Protein AF-F3GCI6-F1 (afdb_monomer_lite)

Seque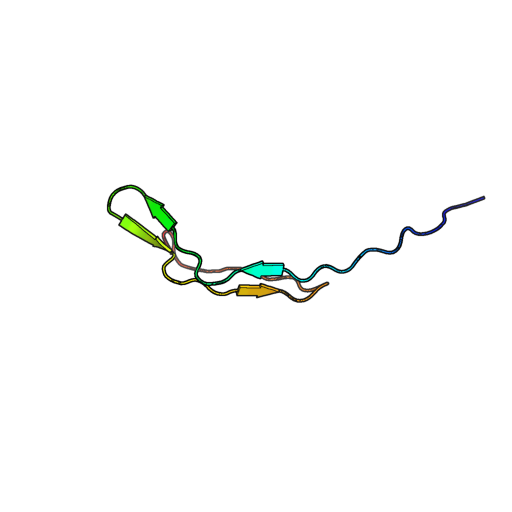nce (49 aa):
MGEASTPVRAGRIQIQGVGKRFGSQQVLKDIDLSIEPGKVTVILGPSGS

Radius of gyration: 17.38 Å; chains: 1; bounding box: 42×27×42 Å

Structure (mmCIF, N/CA/C/O backbone):
data_AF-F3GCI6-F1
#
_entry.id   AF-F3GCI6-F1
#
loop_
_atom_site.group_PDB
_atom_site.id
_atom_site.type_symbol
_atom_site.label_atom_id
_atom_site.label_alt_id
_atom_site.label_comp_id
_atom_site.label_asym_id
_atom_site.label_entity_id
_atom_site.label_seq_id
_atom_site.pdbx_PDB_ins_code
_atom_site.Cartn_x
_atom_site.Cartn_y
_atom_site.Cartn_z
_atom_site.occupancy
_atom_site.B_iso_or_equiv
_atom_site.auth_seq_id
_atom_site.auth_comp_id
_atom_site.auth_asym_id
_atom_site.auth_atom_id
_atom_site.pdbx_PDB_model_num
ATOM 1 N N . MET A 1 1 ? 29.454 -18.494 -27.414 1.00 50.25 1 MET A N 1
ATOM 2 C CA . MET A 1 1 ? 29.823 -17.308 -26.612 1.00 50.25 1 MET A CA 1
ATOM 3 C C . MET A 1 1 ? 28.957 -16.165 -27.120 1.00 50.25 1 MET A C 1
ATOM 5 O O . MET A 1 1 ? 29.102 -15.840 -28.282 1.00 50.25 1 MET A O 1
ATOM 9 N N . GLY A 1 2 ? 27.969 -15.613 -26.427 1.00 60.09 2 GLY A N 1
ATOM 10 C CA . GLY A 1 2 ? 27.437 -15.804 -25.082 1.00 60.09 2 GLY A CA 1
ATOM 11 C C . GLY A 1 2 ? 26.116 -15.016 -24.979 1.00 60.09 2 GLY A C 1
ATOM 12 O O . GLY A 1 2 ? 25.936 -14.043 -25.701 1.00 60.09 2 GLY A O 1
ATOM 13 N N . GLU A 1 3 ? 25.229 -15.517 -24.118 1.00 57.59 3 GLU A N 1
ATOM 14 C CA . GLU A 1 3 ? 23.979 -14.945 -23.586 1.00 57.59 3 GLU A CA 1
ATOM 15 C C . GLU A 1 3 ? 22.870 -14.504 -24.559 1.00 57.59 3 GLU A C 1
ATOM 17 O O . GLU A 1 3 ? 22.805 -13.376 -25.038 1.00 57.59 3 GLU A O 1
ATOM 22 N N . ALA A 1 4 ? 21.887 -15.395 -24.733 1.00 62.47 4 ALA A N 1
ATOM 23 C CA . ALA A 1 4 ? 20.526 -14.993 -25.062 1.00 62.47 4 ALA A CA 1
ATOM 24 C C . ALA A 1 4 ? 19.962 -14.195 -23.874 1.00 62.47 4 ALA A C 1
ATOM 26 O O . ALA A 1 4 ? 19.734 -14.753 -22.798 1.00 62.47 4 ALA A O 1
ATOM 27 N N . SER A 1 5 ? 19.751 -12.892 -24.056 1.00 65.38 5 SER A N 1
ATOM 28 C CA . SER A 1 5 ? 19.065 -12.062 -23.073 1.00 65.38 5 SER A CA 1
ATOM 29 C C . SER A 1 5 ? 17.639 -12.587 -22.908 1.00 65.38 5 SER A C 1
ATOM 31 O O . SER A 1 5 ? 16.818 -12.553 -23.824 1.00 65.38 5 SER A O 1
ATOM 33 N N . THR A 1 6 ? 17.340 -13.144 -21.735 1.00 69.38 6 THR A N 1
ATOM 34 C CA . THR A 1 6 ? 15.968 -13.538 -21.410 1.00 69.38 6 THR A CA 1
ATOM 35 C C . THR A 1 6 ? 15.111 -12.273 -21.472 1.00 69.38 6 THR A C 1
ATOM 37 O O . THR A 1 6 ? 15.443 -11.305 -20.783 1.00 69.38 6 THR A O 1
ATOM 40 N N . PRO A 1 7 ? 14.045 -12.222 -22.292 1.00 67.00 7 PRO A N 1
ATOM 41 C CA . PRO A 1 7 ? 13.215 -11.033 -22.375 1.00 67.00 7 PRO A CA 1
ATOM 42 C C . PRO A 1 7 ? 12.631 -10.761 -20.991 1.00 67.00 7 PRO A C 1
ATOM 44 O O . PRO A 1 7 ? 11.896 -11.586 -20.441 1.00 67.00 7 PRO A O 1
ATOM 47 N N . VAL A 1 8 ? 12.982 -9.610 -20.417 1.00 71.75 8 VAL A N 1
ATOM 48 C CA . VAL A 1 8 ? 12.396 -9.141 -19.164 1.00 71.75 8 VAL A CA 1
ATOM 49 C C . VAL A 1 8 ? 10.911 -8.938 -19.432 1.00 71.75 8 VAL A C 1
ATOM 51 O O . VAL A 1 8 ? 10.510 -8.019 -20.145 1.00 71.75 8 VAL A O 1
ATOM 54 N N . ARG A 1 9 ? 10.080 -9.843 -18.912 1.00 77.06 9 ARG A N 1
ATOM 55 C CA . ARG A 1 9 ? 8.629 -9.735 -19.045 1.00 77.06 9 ARG A CA 1
ATOM 56 C C . ARG A 1 9 ? 8.162 -8.589 -18.163 1.00 77.06 9 ARG A C 1
ATOM 58 O O . ARG A 1 9 ? 8.138 -8.698 -16.941 1.00 77.06 9 ARG A O 1
ATOM 65 N N . ALA A 1 10 ? 7.819 -7.483 -18.805 1.00 79.44 10 ALA A N 1
ATOM 66 C CA . ALA A 1 10 ? 7.270 -6.319 -18.143 1.00 79.44 10 ALA A CA 1
ATOM 67 C C . ALA A 1 10 ? 5.864 -6.672 -17.614 1.00 79.44 10 ALA A C 1
ATOM 69 O O . ALA A 1 10 ? 4.963 -6.983 -18.392 1.00 79.44 10 ALA A O 1
ATOM 70 N N . GLY A 1 11 ? 5.695 -6.695 -16.290 1.00 89.69 11 GLY A N 1
ATOM 71 C CA . GLY A 1 11 ? 4.435 -7.034 -15.625 1.00 89.69 11 GLY A CA 1
ATOM 72 C C . GLY A 1 11 ? 3.719 -5.793 -15.104 1.00 89.69 11 GLY A C 1
ATOM 73 O O . GLY A 1 11 ? 4.347 -4.926 -14.498 1.00 89.69 11 GLY A O 1
ATOM 74 N N . ARG A 1 12 ? 2.407 -5.703 -15.340 1.00 93.06 12 ARG A N 1
ATOM 75 C CA . ARG A 1 12 ? 1.538 -4.705 -14.703 1.00 93.06 12 ARG A CA 1
ATOM 76 C C . ARG A 1 12 ? 1.083 -5.241 -13.346 1.00 93.06 12 ARG A C 1
ATOM 78 O O . ARG A 1 12 ? 0.685 -6.400 -13.255 1.00 93.06 12 ARG A O 1
ATOM 85 N N . ILE A 1 13 ? 1.094 -4.395 -12.319 1.00 94.25 13 ILE A N 1
ATOM 86 C CA . ILE A 1 13 ? 0.563 -4.723 -10.989 1.00 94.25 13 ILE A CA 1
ATOM 87 C C . ILE A 1 13 ? -0.783 -4.016 -10.831 1.00 94.25 13 ILE A C 1
ATOM 89 O O . ILE A 1 13 ? -0.864 -2.806 -11.033 1.00 94.25 13 ILE A O 1
ATOM 93 N N . GLN A 1 14 ? -1.831 -4.759 -10.474 1.00 96.25 14 GLN A N 1
ATOM 94 C CA . GLN A 1 14 ? -3.148 -4.208 -10.152 1.00 96.25 14 GLN A CA 1
ATOM 95 C C . GLN A 1 14 ? -3.689 -4.832 -8.871 1.00 96.25 14 GLN A C 1
ATOM 97 O O . GLN A 1 14 ? -3.662 -6.051 -8.709 1.00 96.25 14 GLN A O 1
ATOM 102 N N . ILE A 1 15 ? -4.209 -3.982 -7.991 1.00 95.12 15 ILE A N 1
ATOM 103 C CA . ILE A 1 15 ? -5.020 -4.364 -6.839 1.00 95.12 15 ILE A CA 1
ATOM 104 C C . ILE A 1 15 ? -6.298 -3.528 -6.841 1.00 95.12 15 ILE A C 1
ATOM 106 O O . ILE A 1 15 ? -6.266 -2.357 -7.226 1.00 95.12 15 ILE A O 1
ATOM 110 N N . GLN A 1 16 ? -7.411 -4.149 -6.456 1.00 97.19 16 GLN A N 1
ATOM 111 C CA . GLN A 1 16 ? -8.732 -3.525 -6.448 1.00 97.19 16 GLN A CA 1
ATOM 112 C C . GLN A 1 16 ? -9.487 -3.897 -5.173 1.00 97.19 16 GLN A C 1
ATOM 114 O O . GLN A 1 16 ? -9.455 -5.061 -4.763 1.00 97.19 16 GLN A O 1
ATOM 119 N N 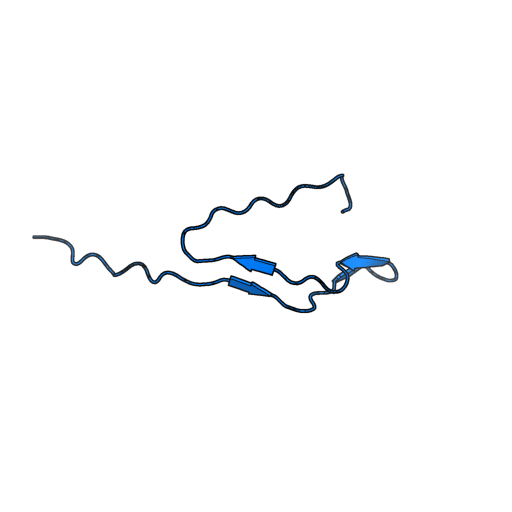. GLY A 1 17 ? -10.152 -2.924 -4.553 1.00 95.75 17 GLY A N 1
ATOM 120 C CA . GLY A 1 17 ? -10.989 -3.116 -3.371 1.00 95.75 17 GLY A CA 1
ATOM 121 C C . GLY A 1 17 ? -10.246 -3.709 -2.172 1.00 95.75 17 GLY A C 1
ATOM 122 O O . GLY A 1 17 ? -10.840 -4.433 -1.372 1.00 95.75 17 GLY A O 1
ATOM 123 N N . V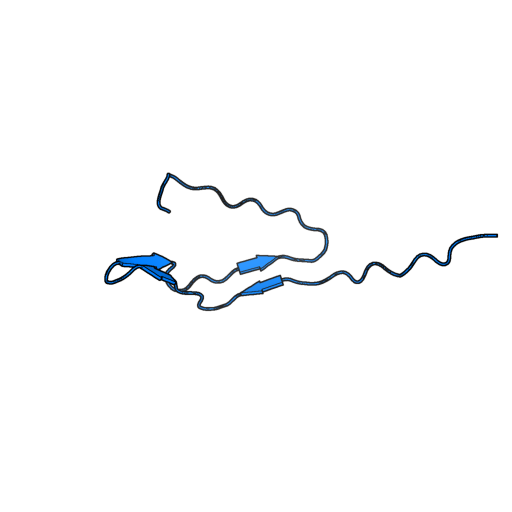AL A 1 18 ? -8.937 -3.464 -2.041 1.00 95.25 18 VAL A N 1
ATOM 124 C CA . VAL A 1 18 ? -8.148 -4.078 -0.968 1.00 95.25 18 VAL A CA 1
ATOM 125 C C . VAL A 1 18 ? -8.468 -3.413 0.364 1.00 95.25 18 VAL A C 1
ATOM 127 O O . VAL A 1 18 ? -8.239 -2.222 0.569 1.00 95.25 18 VAL A O 1
ATOM 130 N N . GLY A 1 19 ? -8.960 -4.221 1.300 1.00 94.81 19 GLY A N 1
ATOM 131 C CA . GLY A 1 19 ? -9.183 -3.834 2.685 1.00 94.81 19 GLY A CA 1
ATOM 132 C C . GLY A 1 19 ? -8.315 -4.639 3.649 1.00 94.81 19 GLY A C 1
ATOM 133 O O . GLY A 1 19 ? -8.072 -5.830 3.449 1.00 94.81 19 GLY A O 1
ATOM 134 N N . LYS A 1 20 ? -7.876 -4.010 4.740 1.00 93.69 20 LYS A N 1
ATOM 135 C CA . LYS A 1 20 ? -7.146 -4.675 5.825 1.00 93.69 20 LYS A CA 1
ATOM 136 C C . LYS A 1 20 ? -7.678 -4.229 7.177 1.00 93.69 20 LYS A C 1
ATOM 138 O O . LYS A 1 20 ? -7.925 -3.046 7.409 1.00 93.69 20 LYS A O 1
ATOM 143 N N . ARG A 1 21 ? -7.814 -5.206 8.074 1.00 95.44 21 ARG A N 1
ATOM 144 C CA . ARG A 1 21 ? -8.197 -5.034 9.474 1.00 95.44 21 ARG A CA 1
ATOM 145 C C . ARG A 1 21 ? -7.186 -5.679 10.414 1.00 95.44 21 ARG A C 1
ATOM 147 O O . ARG A 1 21 ? -6.626 -6.733 10.094 1.00 95.44 21 ARG A O 1
ATOM 154 N N . PHE A 1 22 ? -7.023 -5.070 11.582 1.00 94.25 22 PHE A N 1
ATOM 155 C CA . PHE A 1 22 ? -6.382 -5.659 12.754 1.00 94.25 22 PHE A CA 1
ATOM 156 C C . PHE A 1 22 ? -7.402 -5.654 13.897 1.00 94.25 22 PHE A C 1
ATOM 158 O O . PHE A 1 22 ? -7.742 -4.605 14.441 1.00 94.25 22 PHE A O 1
ATOM 165 N N . GLY A 1 23 ? -7.964 -6.826 14.205 1.00 94.81 23 GLY A N 1
ATOM 166 C CA . GLY A 1 23 ? -9.098 -6.940 15.124 1.00 94.81 23 GLY A CA 1
ATOM 167 C C . GLY A 1 23 ? -10.296 -6.102 14.661 1.00 94.81 23 GLY A C 1
ATOM 168 O O . GLY A 1 23 ? -10.778 -6.235 13.531 1.00 94.81 23 GLY A O 1
ATOM 169 N N . SER A 1 24 ? -10.768 -5.213 15.534 1.00 94.31 24 SER A N 1
ATOM 170 C CA . SER A 1 24 ? -11.874 -4.295 15.243 1.00 94.31 24 SER A CA 1
ATOM 171 C C . SER A 1 24 ? -11.465 -3.080 14.400 1.00 94.31 24 SER A C 1
ATOM 173 O O . SER A 1 24 ? -12.347 -2.440 13.822 1.00 94.31 24 SER A O 1
ATOM 175 N N . GLN A 1 25 ? -10.169 -2.791 14.255 1.00 93.81 25 GLN A N 1
ATOM 176 C CA . GLN A 1 25 ? -9.676 -1.612 13.546 1.00 93.81 25 GLN A CA 1
ATOM 177 C C . GLN A 1 25 ? -9.543 -1.868 12.039 1.00 93.81 25 GLN A C 1
ATOM 179 O O . GLN A 1 25 ? -8.854 -2.797 11.615 1.00 93.81 25 GLN A O 1
ATOM 184 N N . GLN A 1 26 ? -10.180 -1.023 11.224 1.00 92.88 26 GLN A N 1
ATOM 185 C CA . GLN A 1 26 ? -9.958 -0.954 9.776 1.00 92.88 26 GLN A CA 1
ATOM 186 C C . GLN A 1 26 ? -8.747 -0.060 9.500 1.00 92.88 26 GLN A C 1
ATOM 188 O O . GLN A 1 26 ? -8.763 1.101 9.894 1.00 92.88 26 GLN A O 1
ATOM 193 N N . VAL A 1 27 ? -7.720 -0.596 8.837 1.00 93.81 27 VAL A N 1
ATOM 194 C CA . VAL A 1 27 ? -6.484 0.142 8.511 1.00 93.81 27 VAL A CA 1
ATOM 195 C C . VAL A 1 27 ? -6.330 0.436 7.023 1.00 93.81 27 VAL A C 1
ATOM 197 O O . VAL A 1 27 ? -5.810 1.479 6.677 1.00 93.81 27 VAL A O 1
ATOM 200 N N . LEU A 1 28 ? -6.842 -0.423 6.140 1.00 93.50 28 LEU A N 1
ATOM 201 C CA . LEU A 1 28 ? -6.972 -0.120 4.711 1.00 93.50 28 LEU A CA 1
ATOM 202 C C . LEU A 1 28 ? -8.430 -0.307 4.330 1.00 93.50 28 LEU A C 1
ATOM 204 O O . LEU A 1 28 ? -9.013 -1.328 4.703 1.00 93.50 28 LEU A O 1
ATOM 208 N N . LYS A 1 29 ? -9.028 0.642 3.617 1.00 93.44 29 LYS A N 1
ATOM 209 C CA . LYS A 1 29 ? -10.423 0.574 3.178 1.00 93.44 29 LYS A CA 1
ATOM 210 C C . LYS A 1 29 ? -10.484 0.855 1.681 1.00 93.44 29 LYS A C 1
ATOM 212 O O . LYS A 1 29 ? -10.101 1.943 1.276 1.00 93.44 29 LYS A O 1
ATOM 217 N N . ASP A 1 30 ? -10.979 -0.120 0.921 1.00 94.50 30 ASP A N 1
ATOM 218 C CA . ASP A 1 30 ? -11.288 0.000 -0.508 1.00 94.50 30 ASP A CA 1
ATOM 219 C C . ASP A 1 30 ? -10.128 0.591 -1.334 1.00 94.50 30 ASP A C 1
ATOM 221 O O . ASP A 1 30 ? -10.286 1.577 -2.047 1.00 94.50 30 ASP A O 1
ATOM 225 N N . ILE A 1 31 ? -8.929 0.012 -1.192 1.00 94.75 31 ILE A N 1
ATOM 226 C CA . ILE A 1 31 ? -7.728 0.492 -1.884 1.00 94.75 31 ILE A CA 1
ATOM 227 C C . ILE A 1 31 ? -7.642 -0.093 -3.295 1.00 94.75 31 ILE A C 1
ATOM 229 O O . ILE A 1 31 ? -7.523 -1.310 -3.469 1.00 94.75 31 ILE A O 1
ATOM 233 N N . ASP A 1 32 ? -7.597 0.804 -4.279 1.00 96.19 32 ASP A N 1
ATOM 234 C CA . ASP A 1 32 ? -7.304 0.514 -5.680 1.00 96.19 32 ASP A CA 1
ATOM 235 C C . ASP A 1 32 ? -5.925 1.081 -6.053 1.00 96.19 32 ASP A C 1
ATOM 237 O O . ASP A 1 32 ? -5.639 2.259 -5.826 1.00 96.19 32 ASP A O 1
ATOM 241 N N . LEU A 1 33 ? -5.052 0.263 -6.645 1.00 95.06 33 LEU A N 1
ATOM 242 C CA . LEU A 1 33 ? -3.730 0.698 -7.106 1.00 95.06 33 LEU A CA 1
ATOM 243 C C . LEU A 1 33 ? -3.346 -0.037 -8.389 1.00 95.06 33 LEU A C 1
ATOM 245 O O . LEU A 1 33 ? -3.441 -1.258 -8.487 1.00 95.06 33 LEU A O 1
ATOM 249 N N . SER A 1 34 ? -2.874 0.729 -9.370 1.00 95.75 34 SER A N 1
ATOM 250 C CA . SER A 1 34 ? -2.331 0.222 -10.631 1.00 95.75 34 SER A CA 1
ATOM 251 C C . SER A 1 34 ? -0.924 0.770 -10.847 1.00 95.75 34 SER A C 1
ATOM 253 O O . SER A 1 34 ? -0.712 1.983 -10.810 1.00 95.75 34 SER A O 1
ATOM 255 N N . ILE A 1 35 ? 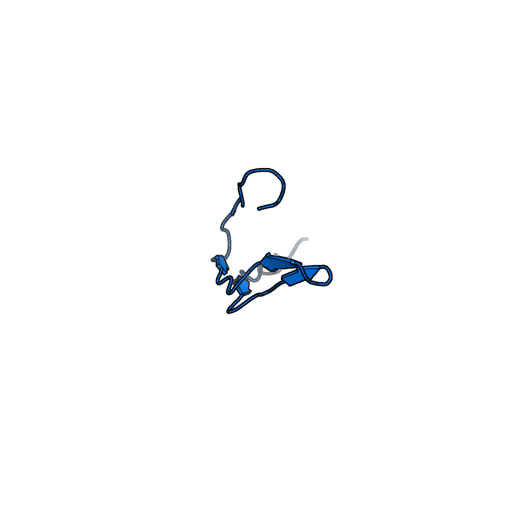0.037 -0.121 -11.085 1.00 94.88 35 ILE A N 1
ATOM 256 C CA . ILE A 1 35 ? 1.425 0.226 -11.394 1.00 94.88 35 ILE A CA 1
ATOM 257 C C . ILE A 1 35 ? 1.764 -0.356 -12.763 1.00 94.88 35 ILE A C 1
ATOM 259 O O . ILE A 1 35 ? 1.720 -1.570 -12.975 1.00 94.88 35 ILE A O 1
ATOM 263 N N . GLU A 1 36 ? 2.099 0.536 -13.693 1.00 93.75 36 GLU A N 1
ATOM 264 C CA . GLU A 1 36 ? 2.540 0.157 -15.031 1.00 93.75 36 GLU A CA 1
ATOM 265 C C . GLU A 1 36 ? 3.958 -0.433 -15.006 1.00 93.75 36 GLU A C 1
ATOM 267 O O . GLU A 1 36 ? 4.772 -0.061 -14.150 1.00 93.75 36 GLU A O 1
ATOM 272 N N . PRO A 1 37 ? 4.288 -1.329 -15.950 1.00 93.06 37 PRO A N 1
ATOM 273 C CA . PRO A 1 37 ? 5.611 -1.929 -16.002 1.00 93.06 37 PRO A CA 1
ATOM 274 C C . PRO A 1 37 ? 6.730 -0.885 -16.129 1.00 93.06 37 PRO A C 1
ATOM 276 O O . PRO A 1 37 ? 6.609 0.090 -16.868 1.00 93.06 37 PRO A O 1
ATOM 279 N N . GLY A 1 38 ? 7.841 -1.102 -15.418 1.00 89.88 38 GLY A N 1
ATOM 280 C CA . GLY A 1 38 ? 9.003 -0.202 -15.439 1.00 89.88 38 GLY A CA 1
ATOM 281 C C . GLY A 1 38 ? 8.850 1.069 -14.596 1.00 89.88 38 GLY A C 1
ATOM 282 O O . GLY A 1 38 ? 9.757 1.899 -14.582 1.00 89.88 38 GLY A O 1
ATOM 283 N N . LYS A 1 39 ? 7.734 1.232 -13.873 1.00 90.06 39 LYS A N 1
ATOM 284 C CA . LYS A 1 39 ? 7.497 2.388 -13.004 1.00 90.06 39 LYS A CA 1
ATOM 285 C C . LYS A 1 39 ? 7.940 2.119 -11.565 1.00 90.06 39 LYS A C 1
ATOM 287 O O . LYS A 1 39 ? 7.549 1.124 -10.960 1.00 90.06 39 LYS A O 1
ATOM 292 N N . VAL A 1 40 ? 8.675 3.065 -10.982 1.00 92.25 40 VAL A N 1
ATOM 293 C CA . VAL A 1 40 ? 8.940 3.113 -9.537 1.00 92.25 40 VAL A CA 1
ATOM 294 C C . VAL A 1 40 ? 7.831 3.919 -8.865 1.00 92.25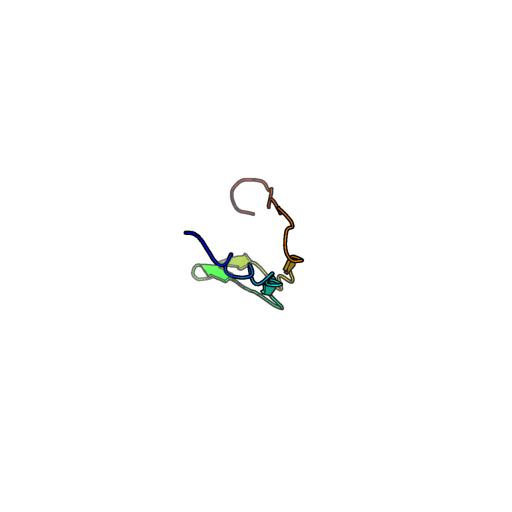 40 VAL A C 1
ATOM 296 O O . VAL A 1 40 ? 7.557 5.051 -9.261 1.00 92.25 40 VAL A O 1
ATOM 299 N N . THR A 1 41 ? 7.177 3.330 -7.865 1.00 93.00 41 THR A N 1
ATOM 300 C CA . THR A 1 41 ? 6.087 3.968 -7.113 1.00 93.00 41 THR A CA 1
ATOM 301 C C . THR A 1 41 ? 6.422 3.938 -5.628 1.00 93.00 41 THR A C 1
ATOM 303 O O . THR A 1 41 ? 6.772 2.885 -5.103 1.00 93.00 41 THR A O 1
ATOM 306 N N . VAL A 1 42 ? 6.318 5.087 -4.957 1.00 94.56 42 VAL A N 1
ATOM 307 C CA . VAL A 1 42 ? 6.550 5.226 -3.513 1.00 94.56 42 VAL A CA 1
ATOM 308 C C . VAL A 1 42 ? 5.228 5.579 -2.844 1.00 94.56 42 VAL A C 1
ATOM 310 O O . VAL A 1 42 ? 4.516 6.463 -3.318 1.00 94.56 42 VAL A O 1
ATOM 313 N N . ILE A 1 43 ? 4.911 4.889 -1.751 1.00 92.00 43 ILE A N 1
ATOM 314 C CA . ILE A 1 43 ? 3.756 5.189 -0.902 1.00 92.00 43 ILE A CA 1
ATOM 315 C C . ILE A 1 43 ? 4.268 5.977 0.302 1.00 92.00 43 ILE A C 1
ATOM 317 O O . ILE A 1 43 ? 5.225 5.562 0.955 1.00 92.00 43 ILE A O 1
ATOM 321 N N . LEU A 1 44 ? 3.650 7.125 0.565 1.00 92.56 44 LEU A N 1
ATOM 322 C 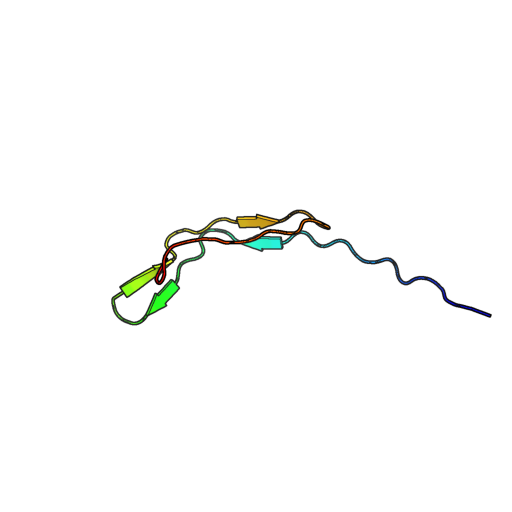CA . LEU A 1 44 ? 4.023 8.043 1.637 1.00 92.56 44 LEU A CA 1
ATOM 323 C C . LEU A 1 44 ? 2.798 8.337 2.497 1.00 92.56 44 LEU A C 1
ATOM 325 O O . LEU A 1 44 ? 1.698 8.496 1.973 1.00 92.56 44 LEU A O 1
ATOM 329 N N . GLY A 1 45 ? 3.014 8.477 3.800 1.00 90.62 45 GLY A N 1
ATOM 330 C CA . GLY A 1 45 ? 1.982 8.885 4.739 1.00 90.62 45 GLY A CA 1
ATOM 331 C C . GLY A 1 45 ? 2.513 8.978 6.174 1.00 90.62 45 GLY A C 1
ATOM 332 O O . GLY A 1 45 ? 3.607 8.479 6.457 1.00 90.62 45 GLY A O 1
ATOM 333 N N . PRO A 1 46 ? 1.781 9.645 7.084 1.00 90.69 46 PRO A N 1
ATOM 334 C CA . PRO A 1 46 ? 2.094 9.655 8.512 1.00 90.69 46 PRO A CA 1
ATOM 335 C C . PRO A 1 46 ? 2.126 8.237 9.097 1.00 90.69 46 PRO A C 1
ATOM 337 O O . PRO A 1 46 ? 1.510 7.314 8.560 1.00 90.69 46 PRO A O 1
ATOM 340 N N . SER A 1 47 ? 2.796 8.045 10.234 1.00 82.69 47 SER A N 1
ATOM 341 C CA . SER A 1 47 ? 2.800 6.737 10.900 1.00 82.69 47 SER A CA 1
ATOM 342 C C . SER A 1 47 ? 1.370 6.284 11.218 1.00 82.69 47 SER A C 1
ATOM 344 O O . SER A 1 47 ? 0.653 6.986 11.932 1.00 82.69 47 SER A O 1
ATOM 346 N N . GLY A 1 48 ? 0.982 5.107 10.720 1.00 78.00 48 GLY A N 1
ATOM 347 C CA . GLY A 1 48 ? -0.349 4.525 10.929 1.00 78.00 48 GLY A CA 1
ATOM 348 C C . GLY A 1 48 ? -1.381 4.823 9.836 1.00 78.00 48 GLY A C 1
ATOM 349 O O . GLY A 1 48 ? -2.561 4.562 10.068 1.00 78.00 48 GLY A O 1
ATOM 350 N N . SER A 1 49 ? -0.951 5.362 8.688 1.00 62.59 49 SER A N 1
ATOM 351 C CA . SER A 1 49 ? -1.769 5.491 7.469 1.00 62.59 49 SER A CA 1
ATOM 352 C C . SER A 1 49 ? -1.711 4.267 6.558 1.00 62.59 49 SER A C 1
ATOM 354 O O . SER A 1 49 ? -0.735 3.487 6.666 1.00 62.59 49 SER A O 1
#

InterPro domains:
  IPR027417 P-loop containing nucleoside triphosphate hydrolase [G3DSA:3.40.50.300] (2-49)
  IPR027417 P-loop containing nucleoside triphosphate hydrolase [SSF52540] (14-49)

Organism: NCBI:txid629263

Foldseek 3Di:
DDDDDDPPPFDKDWDFQDWDDDVPDTQDGGDTDIDGGPDDDDDDDDPSD

pLDDT: mean 86.91, std 12.42, range [50.25, 97.19]

Secondary structure (DSSP, 8-state):
------------EEEEEEEEEETTEEEEEEEEEEE-TT-------STT-